Protein AF-A9DUQ8-F1 (afdb_monomer_lite)

Organism: NCBI:txid391587

Secondary structure (DSSP, 8-state):
--THHHHHHH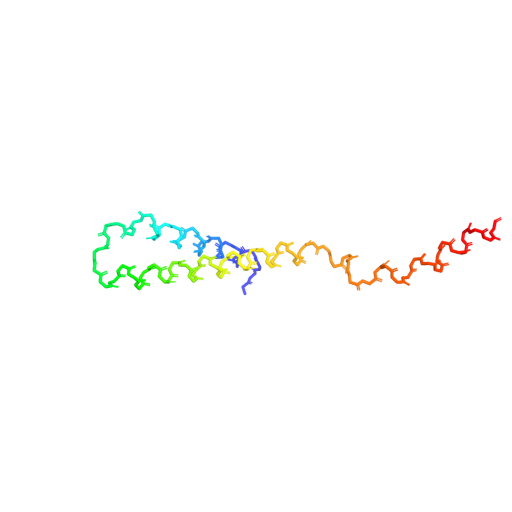HHHHHHHHHHHHGGGTS-SHHHHHHHHHHHHHHHHHHHHHHHHHHHHS-STTSSSSSSSHHHHHHHH--

Foldseek 3Di:
DPPVVVLVQLVCLQVVLVVLVVCLVVDDDPVSVVSNVSSVVSNVRSVVVNVVVVVPVPPPPPPPPPVPCPVVVVVVVVD

Structure (mmCIF, N/CA/C/O backbone):
data_AF-A9DUQ8-F1
#
_entry.id   AF-A9DUQ8-F1
#
loop_
_atom_site.group_P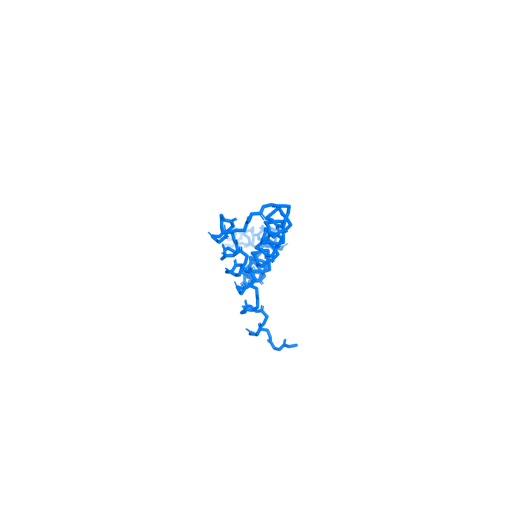DB
_atom_site.id
_atom_site.type_symbol
_atom_site.label_atom_id
_atom_site.label_alt_id
_atom_site.label_comp_id
_atom_site.label_asym_id
_atom_site.label_entity_id
_atom_site.label_seq_id
_atom_site.pdbx_PDB_ins_code
_atom_site.Cartn_x
_atom_site.Cartn_y
_atom_site.Cartn_z
_atom_site.occupancy
_atom_site.B_iso_or_equiv
_atom_site.auth_seq_id
_atom_site.auth_comp_id
_atom_site.auth_asym_id
_atom_site.auth_atom_id
_atom_site.pdbx_PDB_model_num
ATOM 1 N N . MET A 1 1 ? 11.459 -16.860 -3.507 1.00 48.41 1 MET A N 1
ATOM 2 C CA . MET A 1 1 ? 10.090 -17.136 -4.008 1.00 48.41 1 MET A CA 1
ATOM 3 C C . MET A 1 1 ? 10.013 -16.723 -5.471 1.00 48.41 1 MET A C 1
ATOM 5 O O . MET A 1 1 ? 10.468 -15.633 -5.786 1.00 48.41 1 MET A O 1
ATOM 9 N N . LYS A 1 2 ? 9.517 -17.584 -6.373 1.00 45.59 2 LYS A N 1
ATOM 10 C CA . LYS A 1 2 ? 9.384 -17.272 -7.812 1.00 45.59 2 LYS A CA 1
ATOM 11 C C . LYS A 1 2 ? 8.595 -15.961 -7.995 1.00 45.59 2 LYS A C 1
ATOM 13 O O . LYS A 1 2 ? 7.501 -15.844 -7.452 1.00 45.59 2 LYS A O 1
ATOM 18 N N . SER A 1 3 ? 9.147 -15.030 -8.780 1.00 57.69 3 SER A N 1
ATOM 19 C CA . SER A 1 3 ? 8.697 -13.640 -9.038 1.00 57.69 3 SER A CA 1
ATOM 20 C C . SER A 1 3 ? 7.177 -13.424 -9.236 1.00 57.69 3 SER A C 1
ATOM 22 O O . SER A 1 3 ? 6.653 -12.351 -8.952 1.00 57.69 3 SER A O 1
ATOM 24 N N . LYS A 1 4 ? 6.424 -14.454 -9.647 1.00 55.25 4 LYS A N 1
ATOM 25 C CA . LYS A 1 4 ? 4.957 -14.390 -9.782 1.00 55.25 4 LYS A CA 1
ATOM 26 C C . LYS A 1 4 ? 4.205 -14.196 -8.457 1.00 55.25 4 LYS A C 1
ATOM 28 O O . LYS A 1 4 ? 3.161 -13.555 -8.454 1.00 55.25 4 LYS A O 1
ATOM 33 N N . TYR A 1 5 ? 4.707 -14.730 -7.341 1.00 61.12 5 TYR A N 1
ATOM 34 C CA . TYR A 1 5 ? 4.010 -14.625 -6.048 1.00 61.12 5 TYR A CA 1
ATOM 35 C C . TYR A 1 5 ? 4.257 -13.282 -5.345 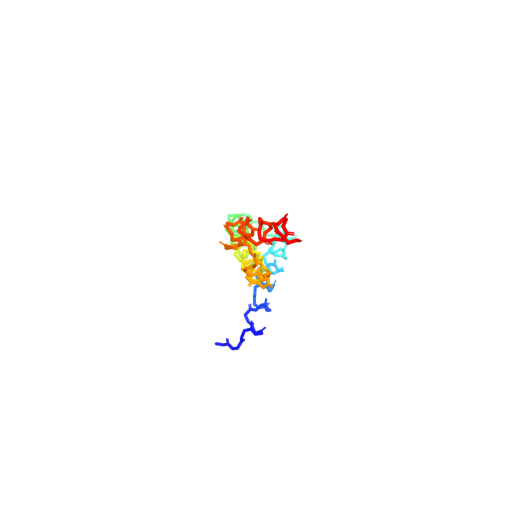1.00 61.12 5 TYR A C 1
ATOM 37 O O . TYR A 1 5 ? 3.452 -12.860 -4.520 1.00 61.12 5 TYR A O 1
ATOM 45 N N . THR A 1 6 ? 5.338 -12.581 -5.694 1.00 70.12 6 THR A N 1
ATOM 46 C CA . THR A 1 6 ? 5.686 -11.284 -5.099 1.00 70.12 6 THR A CA 1
ATOM 47 C C . THR A 1 6 ? 4.795 -10.151 -5.605 1.00 70.12 6 THR A C 1
ATOM 49 O O . THR A 1 6 ? 4.405 -9.298 -4.817 1.00 70.12 6 THR A O 1
ATOM 52 N N . THR A 1 7 ? 4.382 -10.167 -6.875 1.00 75.50 7 THR A N 1
ATOM 53 C CA . THR A 1 7 ? 3.474 -9.151 -7.438 1.00 75.50 7 THR A CA 1
ATOM 54 C C . THR A 1 7 ? 2.082 -9.214 -6.822 1.00 75.50 7 THR A C 1
ATOM 56 O O . THR A 1 7 ? 1.531 -8.182 -6.450 1.00 75.50 7 THR A O 1
ATOM 59 N N . ALA A 1 8 ? 1.528 -10.421 -6.667 1.00 83.25 8 ALA A N 1
ATOM 60 C CA . ALA A 1 8 ? 0.229 -10.622 -6.023 1.00 83.25 8 ALA A CA 1
ATOM 61 C C . ALA A 1 8 ? 0.228 -10.102 -4.576 1.00 83.25 8 ALA A C 1
ATOM 63 O O . ALA A 1 8 ? -0.736 -9.475 -4.145 1.00 83.25 8 ALA A O 1
ATOM 64 N N . PHE A 1 9 ? 1.338 -10.290 -3.858 1.00 85.94 9 PHE A N 1
ATOM 65 C CA . PHE A 1 9 ? 1.517 -9.759 -2.510 1.00 85.94 9 PHE A CA 1
ATOM 66 C C . PHE A 1 9 ? 1.519 -8.222 -2.474 1.00 85.94 9 PHE A C 1
ATOM 68 O O . PHE A 1 9 ? 0.896 -7.629 -1.598 1.00 85.94 9 PHE A O 1
ATOM 75 N N . TYR A 1 10 ? 2.156 -7.553 -3.440 1.00 83.94 10 TYR A N 1
ATOM 76 C CA . TYR A 1 10 ? 2.144 -6.087 -3.500 1.00 83.94 10 TYR A CA 1
ATOM 77 C C . TYR A 1 10 ? 0.760 -5.524 -3.822 1.00 83.94 10 TYR A C 1
ATOM 79 O O . TYR A 1 10 ? 0.335 -4.572 -3.175 1.00 83.94 10 TYR A O 1
ATOM 87 N N . PHE A 1 11 ? 0.023 -6.140 -4.750 1.00 85.69 11 PHE A N 1
ATOM 88 C CA . PHE A 1 11 ? -1.371 -5.762 -4.998 1.00 85.69 11 PHE A CA 1
ATOM 89 C C . PHE A 1 11 ? -2.249 -5.999 -3.771 1.00 85.69 11 PHE A C 1
ATOM 91 O O . PHE A 1 11 ? -3.044 -5.131 -3.422 1.00 85.69 11 PHE A O 1
ATOM 98 N N . PHE A 1 12 ? -2.067 -7.125 -3.077 1.00 89.62 12 PHE A N 1
ATOM 99 C CA . PHE A 1 12 ? -2.763 -7.391 -1.823 1.00 89.62 12 PHE A CA 1
ATOM 100 C C . PHE A 1 12 ? -2.526 -6.276 -0.796 1.00 89.62 12 PHE A C 1
ATOM 102 O O . PHE A 1 12 ? -3.489 -5.798 -0.213 1.00 89.62 12 PHE A O 1
ATOM 109 N N . LEU A 1 13 ? -1.289 -5.795 -0.628 1.00 87.81 13 LEU A N 1
ATOM 110 C CA . LEU A 1 13 ? -0.992 -4.675 0.275 1.00 87.81 13 LEU A CA 1
ATOM 111 C C . LEU A 1 13 ? -1.723 -3.379 -0.112 1.00 87.81 13 LEU A C 1
ATOM 113 O O . LEU A 1 13 ? -2.205 -2.671 0.772 1.00 87.81 13 LEU A O 1
ATOM 117 N N . VAL A 1 14 ? -1.847 -3.087 -1.411 1.00 88.44 14 VAL A N 1
ATOM 118 C CA . VAL A 1 14 ? -2.588 -1.911 -1.899 1.00 88.44 14 VAL A CA 1
ATOM 119 C C . VAL A 1 14 ? -4.084 -2.050 -1.619 1.00 88.44 14 VAL A C 1
ATOM 121 O O . VAL A 1 14 ? -4.680 -1.148 -1.034 1.00 88.44 14 VAL A O 1
ATOM 124 N N . PHE A 1 15 ? -4.693 -3.180 -1.985 1.00 90.12 15 PHE A N 1
ATOM 125 C CA . PHE A 1 15 ? -6.129 -3.396 -1.786 1.00 90.12 15 PHE A CA 1
ATOM 126 C C . PHE A 1 15 ? -6.503 -3.530 -0.310 1.00 90.12 15 PHE A C 1
ATOM 128 O O . PHE A 1 15 ? -7.534 -3.011 0.106 1.00 90.12 15 PHE A O 1
ATOM 135 N N . PHE A 1 16 ? -5.661 -4.177 0.494 1.00 90.12 16 PHE A N 1
ATOM 136 C CA . PHE A 1 16 ? -5.871 -4.308 1.930 1.00 90.12 16 PHE A CA 1
ATOM 137 C C . PHE A 1 16 ? -5.770 -2.952 2.637 1.00 90.12 16 PHE A C 1
ATOM 139 O O . PHE A 1 16 ? -6.645 -2.609 3.428 1.00 90.12 16 PHE A O 1
ATOM 146 N N . GLY A 1 17 ? -4.753 -2.144 2.310 1.00 87.31 17 GLY A N 1
ATOM 147 C CA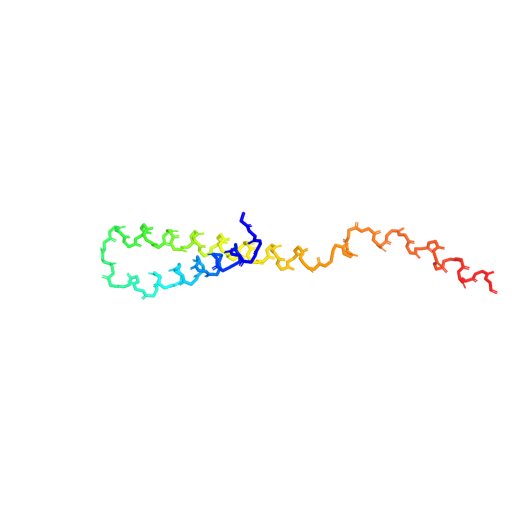 . GLY A 1 17 ? -4.633 -0.785 2.838 1.00 87.31 17 GLY A CA 1
ATOM 148 C C . GLY A 1 17 ? -5.804 0.109 2.414 1.00 87.31 17 GLY A C 1
ATOM 149 O O . GLY A 1 17 ? -6.394 0.781 3.255 1.00 87.31 17 GLY A O 1
ATOM 150 N N . GLY A 1 18 ? -6.212 0.056 1.143 1.00 87.06 18 GLY A N 1
ATOM 151 C CA . GLY A 1 18 ? -7.389 0.783 0.660 1.00 87.06 18 GLY A CA 1
ATOM 152 C C . GLY A 1 18 ? -8.682 0.342 1.353 1.00 87.06 18 GLY A C 1
ATOM 153 O O . GLY A 1 18 ? -9.465 1.182 1.787 1.00 87.06 18 GLY A O 1
ATOM 154 N N . GLY A 1 19 ? -8.875 -0.967 1.536 1.00 86.94 19 GLY A N 1
ATOM 155 C CA . GLY A 1 19 ? -10.021 -1.529 2.250 1.00 86.94 19 GLY A CA 1
ATOM 156 C C . GLY A 1 19 ? -10.089 -1.076 3.708 1.00 86.94 19 GLY A C 1
ATOM 157 O O . GLY A 1 19 ? -11.144 -0.645 4.161 1.00 86.94 19 GLY A O 1
ATOM 158 N N . LEU A 1 20 ? -8.963 -1.074 4.428 1.00 85.69 20 LEU A N 1
ATOM 159 C CA . LEU A 1 20 ? -8.902 -0.569 5.806 1.00 85.69 20 LEU A CA 1
ATOM 160 C C . LEU A 1 20 ? -9.307 0.907 5.923 1.00 85.69 20 LEU A C 1
ATOM 162 O O . LEU A 1 20 ? -9.882 1.300 6.935 1.00 85.69 20 LEU A O 1
ATOM 166 N N . LEU A 1 21 ? -9.031 1.720 4.900 1.00 84.88 21 LEU A N 1
ATOM 167 C CA . LEU A 1 21 ? -9.469 3.115 4.877 1.00 84.88 21 LEU A CA 1
ATOM 168 C C . LEU A 1 21 ? -10.971 3.269 4.625 1.00 84.88 21 LEU A C 1
ATOM 170 O O . LEU A 1 21 ? -11.555 4.217 5.138 1.00 84.88 21 LEU A O 1
ATOM 174 N N . LEU A 1 22 ? -11.602 2.352 3.886 1.00 84.81 22 LEU A N 1
ATOM 175 C CA . LEU A 1 22 ? -13.051 2.380 3.653 1.00 84.81 22 LEU A CA 1
ATOM 176 C C . LEU A 1 22 ? -13.845 2.060 4.926 1.00 84.81 22 LEU A C 1
ATOM 178 O O . LEU A 1 22 ? -14.868 2.685 5.176 1.00 84.81 22 LEU A O 1
ATOM 182 N N . PHE A 1 23 ? -13.342 1.157 5.771 1.00 81.88 23 PHE A N 1
ATOM 183 C CA . PHE A 1 23 ? -13.955 0.821 7.067 1.00 81.88 23 PHE A CA 1
ATOM 184 C C . PHE A 1 23 ? -13.439 1.690 8.224 1.00 81.88 23 PHE A C 1
ATOM 186 O O . PHE A 1 23 ? -13.697 1.416 9.396 1.00 81.88 23 PHE A O 1
ATOM 193 N N . ARG A 1 24 ? -12.704 2.766 7.916 1.00 74.31 24 ARG A N 1
ATOM 194 C CA . ARG A 1 24 ? -12.126 3.670 8.917 1.00 74.31 24 ARG A CA 1
ATOM 195 C C . ARG A 1 24 ? -13.193 4.331 9.793 1.00 74.31 24 ARG A C 1
ATOM 197 O O . ARG A 1 24 ? -12.899 4.660 10.939 1.00 74.31 24 ARG A O 1
ATOM 204 N N . GLU A 1 25 ? -14.388 4.570 9.263 1.00 72.62 25 GLU A N 1
ATOM 205 C CA . GLU A 1 25 ? -15.484 5.219 9.996 1.00 72.62 25 GLU A CA 1
ATOM 206 C C . GLU A 1 25 ? -16.133 4.296 11.039 1.00 72.62 25 GLU A C 1
ATOM 208 O O . GLU A 1 25 ? -16.630 4.779 12.054 1.00 72.62 25 GLU A O 1
ATOM 213 N N . GLU A 1 26 ? -16.053 2.975 10.854 1.00 77.25 26 GLU A N 1
ATOM 214 C CA . GLU A 1 26 ? -16.545 1.990 11.830 1.00 77.25 26 GLU A CA 1
ATOM 215 C C . GLU A 1 26 ? -15.598 1.832 13.031 1.00 77.25 26 GLU A C 1
ATOM 217 O O . GLU A 1 26 ? -15.989 1.344 14.092 1.00 77.25 26 GLU A O 1
ATOM 222 N N . ILE A 1 27 ? -14.344 2.275 12.895 1.00 72.69 27 ILE A N 1
ATOM 223 C CA . ILE A 1 27 ? -13.328 2.181 13.939 1.00 72.69 27 ILE A CA 1
ATOM 224 C C . ILE A 1 27 ? -13.247 3.517 14.683 1.00 72.69 27 ILE A C 1
ATOM 226 O O . ILE A 1 27 ? -12.693 4.493 14.180 1.00 72.69 27 ILE A O 1
ATOM 230 N N . GLN A 1 28 ? -13.760 3.554 15.912 1.00 73.75 28 GLN A N 1
ATOM 231 C CA . GLN A 1 28 ? -13.729 4.744 16.767 1.00 73.75 28 GLN A CA 1
ATOM 232 C C . GLN A 1 28 ? -12.484 4.792 17.676 1.00 73.75 28 GLN A C 1
ATOM 234 O O . GLN A 1 28 ? -12.021 3.772 18.194 1.00 73.75 28 GLN A O 1
ATOM 239 N N . GLY A 1 29 ? -11.968 6.004 17.915 1.00 75.56 29 GLY A N 1
ATOM 240 C CA . GLY A 1 29 ? -10.921 6.296 18.907 1.00 75.56 29 GLY A CA 1
ATOM 241 C C . GLY A 1 29 ? -9.479 6.247 18.381 1.00 75.56 29 GLY A C 1
ATOM 242 O O . GLY A 1 29 ? -9.230 6.245 17.179 1.00 75.56 29 GLY A O 1
ATOM 243 N N . GLU A 1 30 ? -8.498 6.192 19.289 1.00 76.00 30 GLU A N 1
ATOM 244 C CA . GLU A 1 30 ? -7.053 6.248 18.970 1.00 76.00 30 GLU A CA 1
ATOM 245 C C . GLU A 1 30 ? -6.590 5.158 17.986 1.00 76.00 30 GLU A C 1
ATOM 247 O O . GLU A 1 30 ? -5.681 5.369 17.179 1.00 76.00 30 GLU A O 1
ATOM 252 N N . LYS A 1 31 ? -7.262 4.000 17.991 1.00 79.94 31 LYS A N 1
ATOM 253 C CA . LYS A 1 31 ? -6.976 2.880 17.081 1.00 79.94 31 LYS A CA 1
ATOM 254 C C . LYS A 1 31 ? -7.223 3.237 15.613 1.00 79.94 31 LYS A C 1
ATOM 256 O O . LYS A 1 31 ? -6.558 2.686 14.740 1.00 79.94 31 LYS A O 1
ATOM 261 N N . GLN A 1 32 ? -8.119 4.185 15.341 1.00 81.50 32 GLN A N 1
ATOM 262 C CA . GLN A 1 32 ? -8.415 4.667 13.995 1.00 81.50 32 GLN A CA 1
ATOM 263 C C . GLN A 1 32 ? -7.190 5.322 13.351 1.00 81.50 32 GLN A C 1
ATOM 265 O O . GLN A 1 32 ? -6.879 5.061 12.189 1.00 81.50 32 GLN A O 1
ATOM 270 N N . ILE A 1 33 ? -6.464 6.146 14.113 1.00 83.56 33 ILE A N 1
ATOM 271 C CA . ILE A 1 33 ? -5.262 6.843 13.638 1.00 83.56 33 ILE A CA 1
ATOM 272 C C . ILE A 1 33 ? -4.174 5.820 13.319 1.00 83.56 33 ILE A C 1
ATOM 274 O O . ILE A 1 33 ? -3.606 5.845 12.229 1.00 83.56 33 ILE A O 1
ATOM 278 N N . VAL A 1 34 ? -3.942 4.870 14.228 1.00 86.75 34 VAL A N 1
ATOM 279 C CA . VAL A 1 34 ? -2.942 3.808 14.045 1.00 86.75 34 VAL A CA 1
ATOM 280 C C . VAL A 1 34 ? -3.243 2.972 12.798 1.00 86.75 34 VAL A C 1
ATOM 282 O O . VAL A 1 34 ? -2.356 2.749 11.975 1.00 86.75 34 VAL A O 1
ATOM 285 N N . ILE A 1 35 ? -4.500 2.564 12.607 1.00 86.50 35 ILE A N 1
ATOM 286 C CA . ILE A 1 35 ? -4.919 1.774 11.440 1.00 86.50 35 ILE A CA 1
ATOM 287 C C . ILE A 1 35 ? -4.787 2.583 10.149 1.00 86.50 35 ILE A C 1
ATOM 289 O O . ILE A 1 35 ? -4.325 2.050 9.143 1.00 86.50 35 ILE A O 1
ATOM 293 N N . THR A 1 36 ? -5.100 3.879 10.187 1.00 87.06 36 THR A N 1
ATOM 294 C CA . THR A 1 36 ? -4.925 4.779 9.038 1.00 87.06 36 THR A CA 1
ATOM 295 C C . THR A 1 36 ? -3.451 4.882 8.640 1.00 87.06 36 THR A C 1
ATOM 297 O O . THR A 1 36 ? -3.127 4.766 7.461 1.00 87.06 36 THR A O 1
ATOM 300 N N . VAL A 1 37 ? -2.541 5.038 9.608 1.00 89.06 37 VAL A N 1
ATOM 301 C CA . VAL A 1 37 ? -1.092 5.097 9.345 1.00 89.06 37 VAL A CA 1
ATOM 302 C C . VAL A 1 37 ? -0.595 3.787 8.730 1.00 89.06 37 VAL A C 1
ATOM 304 O O . VAL A 1 37 ? 0.109 3.810 7.721 1.00 89.06 37 VAL A O 1
ATOM 307 N N . ILE A 1 38 ? -1.001 2.640 9.281 1.00 89.69 38 ILE A N 1
ATOM 308 C CA . ILE A 1 38 ? -0.626 1.321 8.749 1.00 89.69 38 ILE A CA 1
ATOM 309 C C . ILE A 1 38 ? -1.155 1.137 7.321 1.00 89.69 38 ILE A C 1
ATOM 311 O O . ILE A 1 38 ? -0.409 0.701 6.443 1.00 89.69 38 ILE A O 1
ATOM 315 N N . ALA A 1 39 ? -2.412 1.504 7.073 1.00 90.19 39 ALA A N 1
ATOM 316 C CA . ALA A 1 39 ? -3.039 1.408 5.762 1.00 90.19 39 ALA A CA 1
ATOM 317 C C . ALA A 1 39 ? -2.306 2.255 4.711 1.00 90.19 39 ALA A C 1
ATOM 319 O O . ALA A 1 39 ? -1.994 1.763 3.626 1.00 90.19 39 ALA A O 1
ATOM 320 N N . VAL A 1 40 ? -1.959 3.500 5.049 1.00 90.62 40 VAL A N 1
ATOM 321 C CA . VAL A 1 40 ? -1.202 4.397 4.165 1.00 90.62 40 VAL A CA 1
ATOM 322 C C . VAL A 1 40 ? 0.191 3.836 3.867 1.00 90.62 40 VAL A C 1
ATOM 324 O O . VAL A 1 40 ? 0.592 3.794 2.703 1.00 90.62 40 VAL A O 1
ATOM 327 N N . CYS A 1 41 ? 0.909 3.339 4.877 1.00 91.50 41 CYS A N 1
ATOM 328 C CA . CYS A 1 41 ? 2.221 2.716 4.690 1.00 91.50 41 CYS A CA 1
ATOM 329 C C . CYS A 1 41 ? 2.153 1.476 3.785 1.00 91.50 41 CYS A C 1
ATOM 331 O O . CYS A 1 41 ? 2.980 1.326 2.882 1.00 91.50 41 CYS A O 1
ATOM 333 N N . ALA A 1 42 ? 1.156 0.609 3.987 1.00 89.81 42 ALA A N 1
ATOM 334 C CA . ALA A 1 42 ? 0.950 -0.583 3.166 1.00 89.81 42 ALA A CA 1
ATOM 335 C C . ALA A 1 42 ? 0.662 -0.223 1.699 1.00 89.81 42 ALA A C 1
ATOM 337 O O . ALA A 1 42 ? 1.267 -0.805 0.795 1.00 89.81 42 ALA A O 1
ATOM 338 N N . MET A 1 43 ? -0.189 0.780 1.458 1.00 90.69 43 MET A N 1
ATOM 339 C CA . MET A 1 43 ? -0.481 1.265 0.108 1.00 90.69 43 MET A CA 1
ATOM 340 C C . MET A 1 43 ? 0.743 1.889 -0.559 1.00 90.69 43 MET A C 1
ATOM 342 O O . MET A 1 43 ? 1.046 1.535 -1.696 1.00 90.69 43 MET A O 1
ATOM 346 N N . MET A 1 44 ? 1.471 2.777 0.130 1.00 89.62 44 MET A N 1
ATOM 347 C CA . MET A 1 44 ? 2.671 3.407 -0.429 1.00 89.62 44 MET A CA 1
ATOM 348 C C . MET A 1 44 ? 3.730 2.367 -0.797 1.00 89.62 44 MET A C 1
ATOM 350 O O . MET A 1 44 ? 4.293 2.422 -1.889 1.00 89.62 44 MET A O 1
ATOM 354 N N . PHE A 1 45 ? 3.971 1.384 0.073 1.00 89.69 45 PHE A N 1
ATOM 355 C CA . PHE A 1 45 ? 4.938 0.324 -0.196 1.00 89.69 45 PHE A CA 1
ATOM 356 C C . PHE A 1 45 ? 4.498 -0.591 -1.347 1.00 89.69 45 PHE A C 1
ATOM 358 O O . PHE A 1 45 ? 5.302 -0.905 -2.229 1.00 89.69 45 PHE A O 1
ATOM 365 N N . GLY A 1 46 ? 3.226 -1.001 -1.362 1.00 86.81 46 GLY A N 1
ATOM 366 C CA . GLY A 1 46 ? 2.659 -1.824 -2.428 1.00 86.81 46 GLY A CA 1
ATOM 367 C C . GLY A 1 46 ? 2.731 -1.127 -3.789 1.00 86.81 46 GLY A C 1
ATOM 368 O O . GLY A 1 46 ? 3.252 -1.705 -4.744 1.00 86.81 46 GLY A O 1
ATOM 369 N N . LEU A 1 47 ? 2.307 0.140 -3.860 1.00 86.31 47 LEU A N 1
ATOM 370 C CA . LEU A 1 47 ? 2.396 0.968 -5.066 1.00 86.31 47 LEU A CA 1
ATOM 371 C C . LEU A 1 47 ? 3.843 1.157 -5.511 1.00 86.31 47 LEU A C 1
ATOM 373 O O . LEU A 1 47 ? 4.149 0.921 -6.674 1.00 86.31 47 LEU A O 1
ATOM 377 N N . TYR A 1 48 ? 4.752 1.511 -4.598 1.00 87.25 48 TYR A N 1
ATOM 378 C CA . TYR A 1 48 ? 6.170 1.667 -4.921 1.00 87.25 48 TYR A CA 1
ATOM 379 C C . TYR A 1 48 ? 6.743 0.401 -5.564 1.00 87.25 48 TYR A C 1
ATOM 381 O O . TYR A 1 48 ? 7.423 0.476 -6.586 1.00 87.25 48 TYR A O 1
ATOM 389 N N . LYS A 1 49 ? 6.438 -0.778 -5.010 1.00 85.31 49 LYS A N 1
ATOM 390 C CA . LYS A 1 49 ? 6.924 -2.046 -5.558 1.00 85.31 49 LYS A CA 1
ATOM 391 C C . LYS A 1 49 ? 6.313 -2.363 -6.918 1.00 85.31 49 LYS A C 1
ATOM 393 O O . LYS A 1 49 ? 7.073 -2.691 -7.829 1.00 85.31 49 LYS A O 1
ATOM 398 N N . VAL A 1 50 ? 5.000 -2.207 -7.088 1.00 82.81 50 VAL A N 1
ATOM 399 C CA . VAL A 1 50 ? 4.330 -2.399 -8.387 1.00 82.81 50 VAL A CA 1
ATOM 400 C C . VAL A 1 50 ? 4.922 -1.464 -9.442 1.00 82.81 50 VAL A C 1
ATOM 402 O O . VAL A 1 50 ? 5.346 -1.936 -10.497 1.00 82.81 50 VAL A O 1
ATOM 405 N N . THR A 1 51 ? 5.051 -0.173 -9.133 1.00 81.44 51 THR A N 1
ATOM 406 C CA . THR A 1 51 ? 5.643 0.821 -10.034 1.00 81.44 51 THR A CA 1
ATOM 407 C C . THR A 1 51 ? 7.102 0.497 -10.331 1.00 81.44 51 THR A C 1
ATOM 409 O O . THR A 1 51 ? 7.494 0.499 -11.488 1.00 81.44 51 THR A O 1
ATOM 412 N N . SER A 1 52 ? 7.914 0.132 -9.334 1.00 78.50 52 SER A N 1
ATOM 413 C CA . SER A 1 52 ? 9.316 -0.250 -9.557 1.00 78.50 52 SER A CA 1
ATOM 414 C C . SER A 1 52 ? 9.456 -1.479 -10.457 1.00 78.50 52 SER A C 1
ATOM 416 O O . SER A 1 52 ? 10.373 -1.533 -11.266 1.00 78.50 52 SER A O 1
ATOM 418 N N . MET A 1 53 ? 8.537 -2.447 -10.369 1.00 72.62 53 MET A N 1
ATOM 419 C CA . MET A 1 53 ? 8.538 -3.627 -11.236 1.00 72.62 53 MET A CA 1
ATOM 420 C C . MET A 1 53 ? 8.085 -3.278 -12.654 1.00 72.62 53 MET A C 1
ATOM 422 O O . MET A 1 53 ? 8.655 -3.791 -13.612 1.00 72.62 53 MET A O 1
ATOM 426 N N . GLN A 1 54 ? 7.105 -2.384 -12.804 1.00 71.62 54 GLN A N 1
ATOM 427 C CA . GLN A 1 54 ? 6.693 -1.865 -14.110 1.00 71.62 54 GLN A CA 1
ATOM 428 C C . GLN A 1 54 ? 7.807 -1.034 -14.764 1.00 71.62 54 GLN A C 1
ATOM 430 O O . GLN A 1 54 ? 8.092 -1.222 -15.943 1.00 71.62 54 GLN A O 1
ATOM 435 N N . THR A 1 55 ? 8.493 -0.182 -14.000 1.00 65.75 55 THR A N 1
ATOM 436 C CA . THR A 1 55 ? 9.629 0.625 -14.469 1.00 65.75 55 THR A CA 1
ATOM 437 C C . THR A 1 55 ? 10.879 -0.221 -14.711 1.00 65.75 55 THR A C 1
ATOM 439 O O . THR A 1 55 ? 11.605 0.045 -15.654 1.00 65.75 55 THR A O 1
ATOM 442 N N . SER A 1 56 ? 11.118 -1.278 -13.931 1.00 54.69 56 SER A N 1
ATOM 443 C CA . SER A 1 56 ? 12.203 -2.238 -14.182 1.00 54.69 56 SER A CA 1
ATOM 444 C C . SER A 1 56 ? 11.944 -3.118 -15.409 1.00 54.69 56 SER A C 1
ATOM 446 O O . SER A 1 56 ? 12.896 -3.680 -15.948 1.00 54.69 56 SER A O 1
ATOM 448 N N . ASN A 1 57 ? 10.679 -3.291 -15.810 1.00 50.00 57 ASN A N 1
ATOM 449 C CA . ASN A 1 57 ? 10.297 -4.046 -17.003 1.00 50.00 57 ASN A CA 1
ATOM 450 C C . ASN A 1 57 ? 10.085 -3.150 -18.235 1.00 50.00 57 ASN A C 1
ATOM 452 O O . ASN A 1 57 ? 10.018 -3.659 -19.353 1.00 50.00 57 ASN A O 1
ATOM 456 N N . LYS A 1 58 ? 10.046 -1.817 -18.069 1.00 50.41 58 LYS A N 1
ATOM 457 C CA . LYS A 1 58 ? 10.509 -0.932 -19.139 1.00 50.41 58 LYS A CA 1
ATOM 458 C C . LYS A 1 58 ? 11.971 -1.296 -19.331 1.00 50.41 58 LYS A C 1
ATOM 460 O O . LYS A 1 58 ? 12.760 -1.173 -18.396 1.00 50.41 58 LYS A O 1
ATOM 465 N N . ARG A 1 59 ? 12.314 -1.821 -20.512 1.00 48.28 59 ARG A N 1
ATOM 466 C CA . ARG A 1 59 ? 13.708 -2.000 -20.911 1.00 48.28 59 ARG A CA 1
ATOM 467 C C . ARG A 1 59 ? 14.488 -0.784 -20.432 1.00 48.28 59 ARG A C 1
ATOM 469 O O . ARG A 1 59 ? 14.051 0.352 -20.606 1.00 48.28 59 ARG A O 1
ATOM 476 N N . ARG A 1 60 ? 15.655 -1.050 -19.866 1.00 48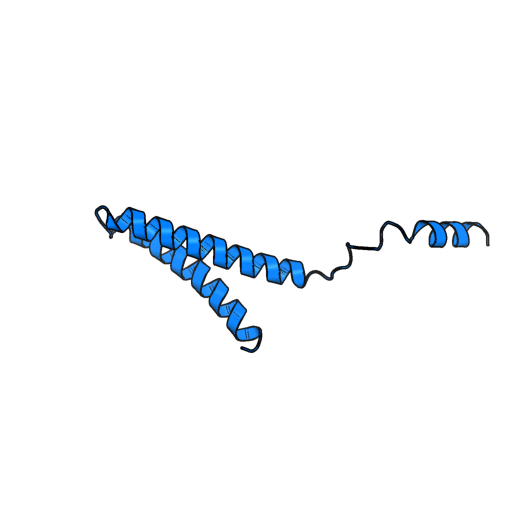.44 60 ARG A N 1
ATOM 477 C CA . ARG A 1 60 ? 16.742 -0.103 -19.629 1.00 48.44 60 ARG A CA 1
ATOM 478 C C . ARG A 1 60 ? 17.268 0.464 -20.968 1.00 48.44 60 ARG A C 1
ATOM 480 O O . ARG A 1 60 ? 18.462 0.477 -21.216 1.00 48.44 60 ARG A O 1
ATOM 487 N N . GLU A 1 61 ? 16.373 0.852 -21.875 1.00 46.03 61 GLU A N 1
ATOM 488 C CA . GLU A 1 61 ? 16.662 1.437 -23.187 1.00 46.03 61 GLU A CA 1
ATOM 489 C C . GLU A 1 61 ? 17.114 2.897 -23.063 1.00 46.03 61 GLU A C 1
ATOM 491 O O . GLU A 1 61 ? 17.580 3.469 -24.037 1.00 46.03 61 GLU A O 1
ATOM 496 N N . TYR A 1 62 ? 17.070 3.481 -21.861 1.00 51.31 62 TYR A N 1
ATOM 497 C CA . TYR A 1 62 ? 17.388 4.891 -21.632 1.00 51.31 62 TYR A CA 1
ATOM 498 C C . TYR A 1 62 ? 18.463 5.135 -20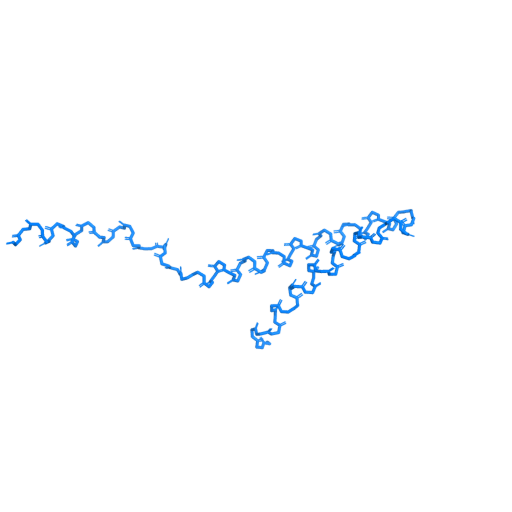.567 1.00 51.31 62 TYR A C 1
ATOM 500 O O . TYR A 1 62 ? 18.399 6.137 -19.870 1.00 51.31 62 TYR A O 1
ATOM 508 N N . ASP A 1 63 ? 19.454 4.248 -20.434 1.00 45.75 63 ASP A N 1
ATOM 509 C CA . ASP A 1 63 ? 20.652 4.576 -19.633 1.00 45.75 63 ASP A CA 1
ATOM 510 C C . ASP A 1 63 ? 21.884 4.927 -20.493 1.00 45.75 63 ASP A C 1
ATOM 512 O O . ASP A 1 63 ? 22.791 5.551 -19.967 1.00 45.75 63 ASP A O 1
ATOM 516 N N . ASN A 1 64 ? 21.949 4.583 -21.796 1.00 50.78 64 ASN A N 1
ATOM 517 C CA . ASN A 1 64 ? 23.210 4.692 -22.568 1.00 50.78 64 ASN A CA 1
ATOM 518 C C . ASN A 1 64 ? 23.104 5.056 -24.074 1.00 50.78 64 ASN A C 1
ATOM 520 O O . ASN A 1 64 ? 24.111 4.954 -24.770 1.00 50.78 64 ASN A O 1
ATOM 524 N N . GLN A 1 65 ? 21.947 5.451 -24.627 1.00 49.94 65 GLN A N 1
ATOM 525 C CA . GLN A 1 65 ? 21.808 5.625 -26.094 1.00 49.94 65 GLN A CA 1
ATOM 526 C C . GLN A 1 65 ? 21.675 7.061 -26.630 1.00 49.94 65 GLN A C 1
ATOM 528 O O . GLN A 1 65 ? 21.615 7.226 -27.844 1.00 49.94 65 GLN A O 1
ATOM 533 N N . GLU A 1 66 ? 21.728 8.109 -25.801 1.00 48.16 66 GLU A N 1
ATOM 534 C CA . GLU A 1 66 ? 21.842 9.482 -26.339 1.00 48.16 66 GLU A CA 1
ATOM 535 C C . GLU A 1 66 ? 23.284 9.876 -26.698 1.00 48.16 66 GLU A C 1
ATOM 537 O O . GLU A 1 66 ? 23.486 10.697 -27.586 1.00 48.16 66 GLU A O 1
ATOM 542 N N . TYR A 1 67 ? 24.301 9.249 -26.095 1.00 48.97 67 TYR A N 1
ATOM 543 C CA . TYR A 1 67 ? 25.704 9.629 -26.321 1.00 48.97 67 TYR A CA 1
ATOM 544 C C . TYR A 1 67 ? 26.414 8.890 -27.470 1.00 48.97 67 TYR A C 1
ATOM 546 O O . TYR A 1 67 ? 27.471 9.338 -27.897 1.00 48.97 67 TYR A O 1
ATOM 554 N N . PHE A 1 68 ? 25.849 7.797 -27.999 1.00 47.16 68 PHE A N 1
ATOM 555 C CA . PHE A 1 68 ? 26.510 6.949 -29.013 1.00 47.16 68 PHE A CA 1
ATOM 556 C C . PHE A 1 68 ? 25.917 7.030 -30.424 1.00 47.16 68 PHE A C 1
ATOM 558 O O . PHE A 1 68 ? 26.381 6.330 -31.319 1.00 47.16 68 PHE A O 1
ATOM 565 N N . ASN A 1 69 ? 24.905 7.870 -30.653 1.00 51.22 69 ASN A N 1
ATOM 566 C CA . ASN A 1 69 ? 24.297 7.982 -31.980 1.00 51.22 69 ASN A CA 1
ATOM 567 C C . ASN A 1 69 ? 24.856 9.128 -32.828 1.00 51.22 69 ASN A C 1
ATOM 569 O O . ASN A 1 69 ? 24.602 9.138 -34.023 1.00 51.22 69 ASN A O 1
ATOM 573 N N . ARG A 1 70 ? 25.647 10.058 -32.276 1.00 55.12 70 ARG A N 1
ATOM 574 C CA . ARG A 1 70 ? 26.228 11.141 -33.087 1.00 55.12 70 ARG A CA 1
ATOM 575 C C . ARG A 1 70 ? 27.248 10.623 -34.105 1.00 55.12 70 ARG A C 1
ATOM 577 O O . ARG A 1 70 ? 27.142 10.958 -35.274 1.00 55.12 70 ARG A O 1
ATOM 584 N N . GLU A 1 71 ? 28.152 9.738 -33.683 1.00 56.50 71 GLU A N 1
ATOM 585 C CA . GLU A 1 71 ? 29.147 9.132 -34.584 1.00 56.50 71 GLU A CA 1
ATOM 586 C C . GLU A 1 71 ? 28.497 8.266 -35.673 1.00 56.50 71 GLU A C 1
ATOM 588 O O . GLU A 1 71 ? 29.007 8.177 -36.785 1.00 56.50 71 GLU A O 1
ATOM 593 N N . LYS A 1 72 ? 27.344 7.651 -35.376 1.00 54.50 72 LYS A N 1
ATOM 594 C CA . LYS A 1 72 ? 26.612 6.833 -36.348 1.00 54.50 72 LYS A CA 1
ATOM 595 C C . LYS A 1 72 ? 25.904 7.677 -37.418 1.00 54.50 72 LYS A C 1
ATOM 597 O O . LYS A 1 72 ? 25.831 7.231 -38.554 1.00 54.50 72 LYS A O 1
ATOM 602 N N . TYR A 1 73 ? 25.411 8.870 -37.069 1.00 51.84 73 TYR A N 1
ATOM 603 C CA . TYR A 1 73 ? 24.793 9.790 -38.033 1.00 51.84 73 TYR A CA 1
ATOM 604 C C . TYR A 1 73 ? 25.827 10.587 -38.841 1.00 51.84 73 TYR A C 1
ATOM 606 O O . TYR A 1 73 ? 25.582 10.852 -40.009 1.00 51.84 73 TYR A O 1
ATOM 614 N N . GLU A 1 74 ? 26.993 10.917 -38.273 1.00 57.88 74 GLU A N 1
ATOM 615 C CA . GLU A 1 74 ? 28.069 11.589 -39.027 1.00 57.88 74 GLU A CA 1
ATOM 616 C C . GLU A 1 74 ? 28.679 10.665 -40.103 1.00 57.88 74 GLU A C 1
ATOM 618 O O . GLU A 1 74 ? 29.004 11.128 -41.191 1.00 57.88 74 GLU A O 1
ATOM 623 N N . ALA A 1 75 ? 28.749 9.350 -39.863 1.00 59.34 75 ALA A N 1
ATOM 624 C CA . ALA A 1 75 ? 29.246 8.386 -40.853 1.00 59.34 75 ALA A CA 1
ATOM 625 C C . ALA A 1 75 ? 28.268 8.093 -42.013 1.00 59.34 75 ALA A C 1
ATOM 627 O O . ALA A 1 75 ? 28.704 7.629 -43.060 1.00 59.34 75 ALA A O 1
ATOM 628 N N . GLU A 1 76 ? 26.965 8.344 -41.843 1.00 56.34 76 GLU A N 1
ATOM 629 C CA . GLU A 1 76 ? 25.957 8.200 -42.911 1.00 56.34 76 GLU A CA 1
ATOM 630 C C . GLU A 1 76 ? 25.818 9.468 -43.776 1.00 56.34 76 GLU A C 1
ATOM 632 O O . GLU A 1 76 ? 25.206 9.402 -44.838 1.00 56.34 76 GLU A O 1
ATOM 637 N N . GLU A 1 77 ? 26.375 10.611 -43.358 1.00 53.16 77 GLU A N 1
ATOM 638 C CA . GLU A 1 77 ? 26.385 11.849 -44.158 1.00 53.16 77 GLU A CA 1
ATOM 639 C C . GLU A 1 77 ? 27.646 12.001 -45.039 1.00 53.16 77 GLU A C 1
ATOM 641 O O . GLU A 1 77 ? 27.664 12.866 -45.917 1.00 53.16 77 GLU A O 1
ATOM 646 N N . GLU A 1 78 ? 28.684 11.175 -44.841 1.00 51.59 78 GLU A N 1
ATOM 647 C CA . GLU A 1 78 ? 29.943 11.211 -45.615 1.00 51.59 78 GLU A CA 1
ATOM 648 C C . GLU A 1 78 ? 30.073 10.133 -46.725 1.00 51.59 78 GLU A C 1
ATOM 650 O O . GLU A 1 78 ? 31.086 10.130 -47.431 1.00 51.59 78 GLU A O 1
ATOM 655 N N . GLU A 1 79 ? 29.067 9.270 -46.947 1.00 45.78 79 GLU A N 1
ATOM 656 C CA . GLU A 1 79 ? 28.943 8.394 -48.146 1.00 45.78 79 GLU A CA 1
ATOM 657 C C . GLU A 1 79 ? 27.871 8.894 -49.131 1.00 45.78 79 GLU A C 1
ATOM 659 O O . GLU A 1 79 ? 28.120 8.804 -50.359 1.00 45.78 79 GLU A O 1
#

Radius of gyration: 22.55 Å; chains: 1; bounding box: 46×29×67 Å

pLDDT: mean 71.74, std 16.28, range [45.59, 91.5]

Sequence (79 aa):
MKSKYTTAFYFFLVFFGGGLLLFREEIQGEKQIVITVIAVCAMMFGLYKVTSMQTSNKRREYDNQEYFNREKYEAEEEE